Protein AF-A0A3B5B2G6-F1 (afdb_monomer)

Solvent-accessible surface area (backbone atoms only — not comparable to full-atom values): 6382 Å² total; per-residue (Å²): 117,73,70,60,53,58,54,48,55,59,54,58,57,63,56,54,75,73,63,81,77,57,101,47,76,68,47,56,52,50,50,53,49,49,52,54,49,49,58,68,67,55,63,77,79,71,62,97,68,66,47,64,50,79,63,79,90,57,91,83,65,94,79,68,79,90,62,84,50,35,23,12,32,73,83,68,46,63,24,59,20,56,52,56,42,32,54,48,22,63,74,72,71,46,95,58,28,40,72,41,93,33,69,104

Organism: NCBI:txid144197

Foldseek 3Di:
DVVVVVVVVVVVVVCVVVLPPDPDPVSVVVVVVVVVVCVVVPPDCPPPQFAFQDEDPDPPDLDDDPQQFWFAWPVRFIDSDSSRQNVVCVVVVHRIGTRGRHHD

Secondary structure (DSSP, 8-state):
-HHHHHHHHHHHHHGGGGSTT--SHHHHHHHHHHHHHHHHTTS----TT-B-------SS----------EEETTS-EESSHHHHHHHHHHHT----EEESS--

Radius of gyration: 21.6 Å; Cα contacts (8 Å, |Δi|>4): 97; chains: 1; bounding box: 41×29×61 Å

Mean predicted aligned error: 15.55 Å

pLDDT: mean 71.34, std 21.72, range [31.97, 97.75]

InterPro domains:
  IPR002350 Kazal domain [PF00050] (57-104)
  IPR002350 Kazal domain [PS00282] (64-86)
  IPR002350 Kazal domain [PS51465] (49-104)
  IPR002350 Kazal domain [SM00280] (54-104)
  IPR036058 Kazal domain superfamily [SSF100895] (59-104)
  IPR042167 Serine protease inhibitor Kazal-type 2 [PTHR47608] (26-104)

Nearest PDB structures (foldseek):
  7qe9-assembly1_C  TM=8.933E-01  e=1.672E-05  Homo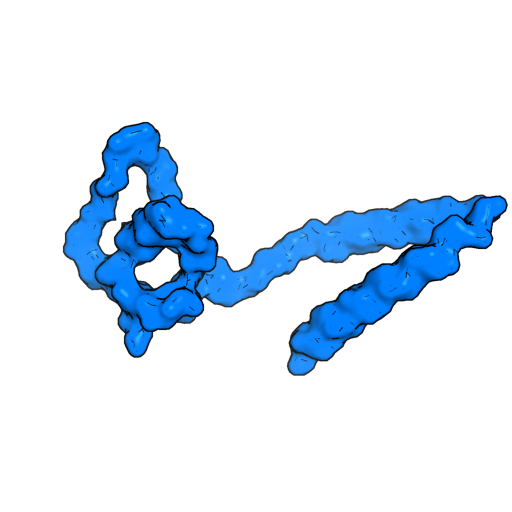 sapiens
  7qe8-assembly1_D  TM=8.912E-01  e=3.281E-05  Homo sapiens
  7qe8-assembly2_C  TM=9.044E-01  e=4.296E-05  Homo sapiens
  1tgs-assembly1_I  TM=8.850E-01  e=1.446E-04  Sus scrofa
  1pce-assembly1_A  TM=8.534E-01  e=1.446E-04  Sus scrofa

Sequence (104 aa):
MKLLVKRAAHLLVADIQSYSSTNNMTGRVIFLGLLLFCVAAGAEERSPHERRPSCLDMADIVACPMNLAPVCGNDGNTYPNECTLCVQSRKIKMDIYIVKEESC

Structure (mmCIF, N/CA/C/O backbone):
data_AF-A0A3B5B2G6-F1
#
_entry.id   AF-A0A3B5B2G6-F1
#
loop_
_atom_site.group_PDB
_atom_site.id
_atom_site.type_symbol
_atom_site.label_atom_id
_atom_site.label_alt_id
_atom_site.label_comp_id
_atom_site.label_asym_id
_atom_site.label_entity_id
_atom_site.label_seq_id
_atom_site.pdbx_PDB_ins_code
_atom_site.Cartn_x
_atom_site.Cartn_y
_atom_site.Cartn_z
_atom_site.occupancy
_atom_site.B_iso_or_equiv
_atom_site.auth_seq_id
_atom_site.auth_comp_id
_atom_site.auth_asym_id
_atom_site.auth_atom_id
_atom_site.pdbx_PDB_model_num
ATOM 1 N N . MET A 1 1 ? -20.864 -4.703 15.949 1.00 36.75 1 MET A N 1
ATOM 2 C CA . MET A 1 1 ? -20.720 -4.644 17.427 1.00 36.75 1 MET A CA 1
ATOM 3 C C . MET A 1 1 ? -19.443 -3.928 17.885 1.00 36.75 1 MET A C 1
ATOM 5 O O . MET A 1 1 ? -19.543 -3.113 18.788 1.00 36.75 1 MET A O 1
ATOM 9 N N . LYS A 1 2 ? -18.275 -4.113 17.243 1.00 31.97 2 LYS A N 1
ATOM 10 C CA . LYS A 1 2 ? -17.009 -3.436 17.623 1.00 31.97 2 LYS A CA 1
ATOM 11 C C . LYS A 1 2 ? -16.992 -1.902 17.425 1.00 31.97 2 LYS A C 1
ATOM 13 O O . LYS A 1 2 ? -16.341 -1.189 18.177 1.00 31.97 2 LYS A O 1
ATOM 18 N N . LEU A 1 3 ? -17.777 -1.376 16.476 1.00 32.94 3 LEU A N 1
ATOM 19 C CA . LEU A 1 3 ? -17.896 0.071 16.216 1.00 32.94 3 LEU A CA 1
ATOM 20 C C . LEU A 1 3 ? -18.635 0.841 17.335 1.00 32.94 3 LEU A C 1
ATOM 22 O O . LEU A 1 3 ? -18.369 2.020 17.555 1.00 32.94 3 LEU A O 1
ATOM 26 N N . LEU A 1 4 ? -19.532 0.170 18.072 1.00 36.03 4 LEU A N 1
ATOM 27 C CA . LEU A 1 4 ? -20.260 0.756 19.208 1.00 36.03 4 LEU A CA 1
ATOM 28 C C . LEU A 1 4 ? -19.348 0.946 20.430 1.00 36.03 4 LEU A C 1
ATOM 30 O O . LEU A 1 4 ? -19.468 1.942 21.134 1.00 36.03 4 LEU A O 1
ATOM 34 N N . VAL A 1 5 ? -18.381 0.044 20.627 1.00 43.53 5 VAL A N 1
ATOM 35 C CA . VAL A 1 5 ? -17.417 0.094 21.741 1.00 43.53 5 VAL A CA 1
ATOM 36 C C . VAL A 1 5 ? -16.414 1.239 21.559 1.00 43.53 5 VAL A C 1
ATOM 38 O O . VAL A 1 5 ? -16.089 1.938 22.514 1.00 43.53 5 VAL A O 1
ATOM 41 N N . LYS A 1 6 ? -15.995 1.508 20.315 1.00 42.91 6 LYS A N 1
ATOM 42 C CA . LYS A 1 6 ? -15.078 2.614 19.983 1.00 42.91 6 LYS A CA 1
ATOM 43 C C . LYS A 1 6 ? -15.715 3.992 20.225 1.00 42.91 6 LYS A C 1
ATOM 45 O O . LYS A 1 6 ? -15.056 4.898 20.726 1.00 42.91 6 LYS A O 1
ATOM 50 N N . ARG A 1 7 ? -17.017 4.132 19.935 1.00 37.62 7 ARG A N 1
ATOM 51 C CA . ARG A 1 7 ? -17.803 5.328 20.294 1.00 37.62 7 ARG A CA 1
ATOM 52 C C . ARG A 1 7 ? -18.016 5.451 21.805 1.00 37.62 7 ARG A C 1
ATOM 54 O O . ARG A 1 7 ? -17.924 6.558 22.319 1.00 37.62 7 ARG A O 1
ATOM 61 N N . ALA A 1 8 ? -18.238 4.341 22.513 1.00 38.22 8 ALA A N 1
ATOM 62 C CA . ALA A 1 8 ? -18.382 4.343 23.970 1.00 38.22 8 ALA A CA 1
ATOM 63 C C . ALA A 1 8 ? -17.096 4.806 24.679 1.00 38.22 8 ALA A C 1
ATOM 65 O O . ALA A 1 8 ? -17.165 5.639 25.573 1.00 38.22 8 ALA A O 1
ATOM 66 N N . ALA A 1 9 ? -15.921 4.360 24.225 1.00 44.34 9 ALA A N 1
ATOM 67 C CA . ALA A 1 9 ? -14.638 4.800 24.776 1.00 44.34 9 ALA A CA 1
ATOM 68 C C . ALA A 1 9 ? -14.384 6.308 24.572 1.00 44.34 9 ALA A C 1
ATOM 70 O O . ALA A 1 9 ? -13.908 6.977 25.482 1.00 44.34 9 ALA A O 1
ATOM 71 N N . HIS A 1 10 ? -14.757 6.866 23.415 1.00 45.03 10 HIS A N 1
ATOM 72 C CA . HIS A 1 10 ? -14.631 8.304 23.151 1.00 45.03 10 HIS A CA 1
ATOM 73 C C . HIS A 1 10 ? -15.606 9.153 23.990 1.00 45.03 10 HIS A C 1
ATOM 75 O O . HIS A 1 10 ? -15.278 10.286 24.337 1.00 45.03 10 HIS A O 1
ATOM 81 N N . LEU A 1 11 ? -16.789 8.623 24.334 1.00 45.72 11 LEU A N 1
ATOM 82 C CA . LEU A 1 11 ? -17.702 9.285 25.274 1.00 45.72 11 LEU A CA 1
ATOM 83 C C . LEU A 1 11 ? -17.172 9.245 26.716 1.00 45.72 11 LEU A C 1
ATOM 85 O O . LEU A 1 11 ? -17.228 10.263 27.390 1.00 45.72 11 LEU A O 1
ATOM 89 N N . LEU A 1 12 ? -16.587 8.128 27.160 1.00 48.53 12 LEU A N 1
ATOM 90 C CA . LEU A 1 12 ? -16.065 7.988 28.529 1.00 48.53 12 LEU A CA 1
ATOM 91 C C . LEU A 1 12 ? -14.830 8.863 28.809 1.00 48.53 12 LEU A C 1
ATOM 93 O O . LEU A 1 12 ? -14.575 9.219 29.956 1.00 48.53 12 LEU A O 1
ATOM 97 N N . VAL A 1 13 ? -14.068 9.240 27.775 1.00 52.62 13 VAL A N 1
ATOM 98 C CA . VAL A 1 13 ? -12.948 10.191 27.908 1.00 52.62 13 VAL A CA 1
ATOM 99 C C . VAL A 1 13 ? -13.446 11.628 28.111 1.00 52.62 13 VAL A C 1
ATOM 101 O O . VAL A 1 13 ? -12.776 12.407 28.785 1.00 52.62 13 VAL A O 1
ATOM 104 N N . ALA A 1 14 ? -14.637 11.979 27.612 1.00 46.34 14 ALA A N 1
ATOM 105 C CA . ALA A 1 14 ? -15.221 13.304 27.834 1.00 46.34 14 ALA A CA 1
ATOM 106 C C . ALA A 1 14 ? -15.630 13.531 29.304 1.00 46.34 14 ALA A C 1
ATOM 108 O O . ALA A 1 14 ? -15.581 14.664 29.782 1.00 46.34 14 ALA A O 1
ATOM 109 N N . ASP A 1 15 ? -15.940 12.462 30.046 1.00 44.75 15 ASP A N 1
ATOM 110 C CA . ASP A 1 15 ? -16.245 12.522 31.482 1.00 44.75 15 ASP A CA 1
ATOM 111 C C . ASP A 1 15 ? -14.995 12.753 32.363 1.00 44.75 15 ASP A C 1
ATOM 113 O O . ASP A 1 15 ? -15.107 13.213 33.504 1.00 44.75 15 ASP A O 1
ATOM 117 N N . ILE A 1 16 ? -13.781 12.510 31.842 1.00 47.09 16 ILE A N 1
ATOM 118 C CA . ILE A 1 16 ? -12.516 12.674 32.589 1.00 47.09 16 ILE A CA 1
ATOM 119 C C . ILE A 1 16 ? -12.234 14.151 32.909 1.00 47.09 16 ILE A C 1
ATOM 121 O O . ILE A 1 16 ? -11.647 14.449 33.953 1.00 47.09 16 ILE A O 1
ATOM 125 N N . GLN A 1 17 ? -12.712 15.096 32.087 1.00 40.75 17 GLN A N 1
ATOM 126 C CA . GLN A 1 17 ? -12.533 16.532 32.344 1.00 40.75 17 GLN A CA 1
ATOM 127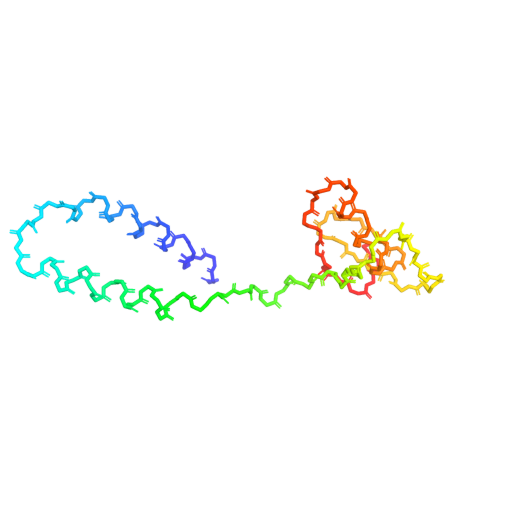 C C . GLN A 1 17 ? -13.239 16.991 33.637 1.00 40.75 17 GLN A C 1
ATOM 129 O O . GLN A 1 17 ? -12.834 17.987 34.235 1.00 40.75 17 GLN A O 1
ATOM 134 N N . SER A 1 18 ? -14.265 16.259 34.092 1.00 44.12 18 SER A N 1
ATOM 135 C CA . SER A 1 18 ? -15.051 16.606 35.282 1.00 44.12 18 SER A CA 1
ATOM 136 C C . SER A 1 18 ? -14.509 15.991 36.582 1.00 44.12 18 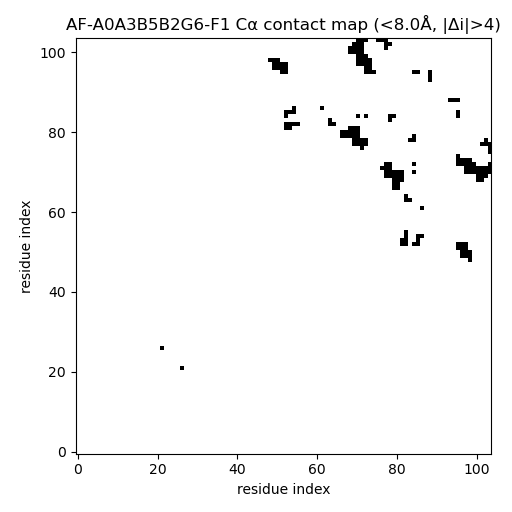SER A C 1
ATOM 138 O O . SER A 1 18 ? -14.928 16.387 37.669 1.00 44.12 18 SER A O 1
ATOM 140 N N . TYR A 1 19 ? -13.555 15.054 36.502 1.00 48.59 19 TYR A N 1
ATOM 141 C CA . TYR A 1 19 ? -12.965 14.375 37.666 1.00 48.59 19 TYR A CA 1
ATOM 142 C C . TYR A 1 19 ? -11.797 15.157 38.310 1.00 48.59 19 TYR A C 1
ATOM 144 O O . TYR A 1 19 ? -11.361 14.854 39.420 1.00 48.59 19 TYR A O 1
ATOM 152 N N . SER A 1 20 ? -11.310 16.213 37.649 1.00 49.06 20 SER A N 1
ATOM 153 C CA . SER A 1 20 ? -10.139 17.020 38.038 1.00 49.06 20 SER A CA 1
ATOM 154 C C . SER A 1 20 ? -10.283 17.838 39.346 1.00 49.06 20 SER A C 1
ATOM 156 O O . SER A 1 20 ? -9.400 18.642 39.653 1.00 49.06 20 SER A O 1
ATOM 158 N N . SER A 1 21 ? -11.357 17.698 40.135 1.00 50.59 21 SER A N 1
ATOM 159 C CA . SER A 1 21 ? -11.657 18.623 41.249 1.00 50.59 21 SER A CA 1
ATOM 160 C C . SER A 1 21 ? -11.968 17.992 42.611 1.00 50.59 21 SER A C 1
ATOM 162 O O . SER A 1 21 ? -12.748 18.553 43.374 1.00 50.59 21 SER A O 1
ATOM 164 N N . THR A 1 22 ? -11.305 16.901 43.009 1.00 49.06 22 THR A N 1
ATOM 165 C CA . THR A 1 22 ? -11.253 16.543 44.444 1.00 49.06 22 THR A CA 1
ATOM 166 C C . THR A 1 22 ? -9.829 16.230 44.907 1.00 49.06 22 THR A C 1
ATOM 168 O O . THR A 1 22 ? -9.326 15.125 44.714 1.00 49.06 22 THR A O 1
ATOM 171 N N . ASN A 1 23 ? -9.189 17.209 45.559 1.00 56.72 23 ASN A N 1
ATOM 172 C CA . ASN A 1 23 ? -7.914 17.073 46.275 1.00 56.72 23 ASN A CA 1
ATOM 173 C C . ASN A 1 23 ? -8.086 16.239 47.558 1.00 56.72 23 ASN A C 1
ATOM 175 O O . ASN A 1 23 ? -8.044 16.770 48.665 1.00 56.72 23 ASN A O 1
ATOM 179 N N . ASN A 1 24 ? -8.296 14.929 47.426 1.00 54.44 24 ASN A N 1
ATOM 180 C CA . ASN A 1 24 ? -8.257 14.012 48.563 1.00 54.44 24 ASN A CA 1
ATOM 181 C C . ASN A 1 24 ? -7.681 12.648 48.149 1.00 54.44 24 ASN A C 1
ATOM 183 O O . ASN A 1 24 ? -7.762 12.259 46.988 1.00 54.44 24 ASN A O 1
ATOM 187 N N . MET A 1 25 ? -7.082 11.935 49.103 1.00 57.50 25 MET A N 1
ATOM 188 C CA . MET A 1 25 ? -6.266 10.718 48.959 1.00 57.50 25 MET A CA 1
ATOM 189 C C . MET A 1 25 ? -6.899 9.635 48.064 1.00 57.50 25 MET A C 1
ATOM 191 O O . MET A 1 25 ? -6.200 8.967 47.303 1.00 57.50 25 MET A O 1
ATOM 195 N N . THR A 1 26 ? -8.229 9.547 48.066 1.00 59.50 26 THR A N 1
ATOM 196 C CA . THR A 1 26 ? -9.046 8.685 47.200 1.00 59.50 26 THR A CA 1
ATOM 197 C C . THR A 1 26 ? -8.865 8.986 45.707 1.00 59.50 26 THR A C 1
ATOM 199 O O . THR A 1 26 ? -8.770 8.065 44.901 1.00 59.50 26 THR A O 1
ATOM 202 N N . GLY A 1 27 ? -8.733 10.262 45.334 1.00 59.94 27 GLY A N 1
ATOM 203 C CA . GLY A 1 27 ? -8.496 10.698 43.956 1.00 59.94 27 GLY A CA 1
ATOM 204 C C . GLY A 1 27 ? -7.127 10.281 43.423 1.00 59.94 27 GLY A C 1
ATOM 205 O O . GLY A 1 27 ? -7.009 9.924 42.254 1.00 59.94 27 GLY A O 1
ATOM 206 N N . ARG A 1 28 ? -6.099 10.220 44.285 1.00 61.91 28 ARG A N 1
ATOM 207 C CA . ARG A 1 28 ? -4.769 9.709 43.902 1.00 61.91 28 ARG A CA 1
ATOM 208 C C . ARG A 1 28 ? -4.798 8.202 43.667 1.00 61.91 28 ARG A C 1
ATOM 210 O O . ARG A 1 28 ? -4.173 7.743 42.724 1.00 61.91 28 ARG A O 1
ATOM 217 N N . VAL A 1 29 ? -5.541 7.443 44.476 1.00 67.38 29 VAL A N 1
ATOM 218 C CA . VAL A 1 29 ? -5.699 5.987 44.294 1.00 67.38 29 VAL A CA 1
ATOM 219 C C . VAL A 1 29 ? -6.462 5.679 43.009 1.00 67.38 29 VAL A C 1
ATOM 221 O O . VAL A 1 29 ? -6.049 4.805 42.255 1.00 67.38 29 VAL A O 1
ATOM 224 N N . ILE A 1 30 ? -7.526 6.432 42.721 1.00 65.81 30 ILE A N 1
ATOM 225 C CA . ILE A 1 30 ? -8.298 6.274 41.485 1.00 65.81 30 ILE A CA 1
ATOM 226 C C . ILE A 1 30 ? -7.455 6.677 40.273 1.00 65.81 30 ILE A C 1
ATOM 228 O O . ILE A 1 30 ? -7.417 5.935 39.302 1.00 65.81 30 ILE A O 1
ATOM 232 N N . PHE A 1 31 ? -6.700 7.777 40.337 1.00 67.94 31 PHE A N 1
ATOM 233 C CA . PHE A 1 31 ? -5.794 8.184 39.260 1.00 67.94 31 PHE A CA 1
ATOM 234 C C . PHE A 1 31 ? -4.681 7.157 39.015 1.00 67.94 31 PHE A C 1
ATOM 236 O O . PHE A 1 31 ? -4.444 6.773 37.875 1.00 67.94 31 PHE A O 1
ATOM 243 N N . LEU A 1 32 ? -4.036 6.653 40.072 1.00 68.81 32 LEU A N 1
ATOM 244 C CA . LEU A 1 32 ? -3.011 5.611 39.959 1.00 68.81 32 LEU A CA 1
ATOM 245 C C . LEU A 1 32 ? -3.599 4.287 39.445 1.00 68.81 32 LEU A C 1
ATOM 247 O O . LEU A 1 32 ? -2.977 3.626 38.619 1.00 68.81 32 LEU A O 1
ATOM 251 N N . GLY A 1 33 ? -4.811 3.927 39.875 1.00 71.25 33 GLY A N 1
ATOM 252 C CA . GLY A 1 33 ? -5.536 2.754 39.390 1.00 71.25 33 GLY A CA 1
ATOM 253 C C . GLY A 1 33 ? -5.944 2.874 37.921 1.00 71.25 33 GLY A C 1
ATOM 254 O O . GLY A 1 33 ? -5.755 1.931 37.160 1.00 71.25 33 GLY A O 1
ATOM 255 N N . LEU A 1 34 ? -6.428 4.045 37.498 1.00 65.00 34 LEU A N 1
ATOM 256 C CA . LEU A 1 34 ? -6.759 4.346 36.104 1.00 65.00 34 LEU A CA 1
ATOM 257 C C . LEU A 1 34 ? -5.511 4.369 35.224 1.00 65.00 34 LEU A C 1
ATOM 259 O O . LEU A 1 34 ? -5.547 3.822 34.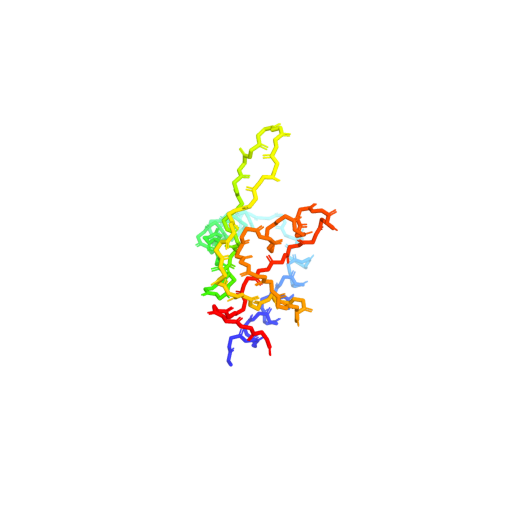133 1.00 65.00 34 LEU A O 1
ATOM 263 N N . LEU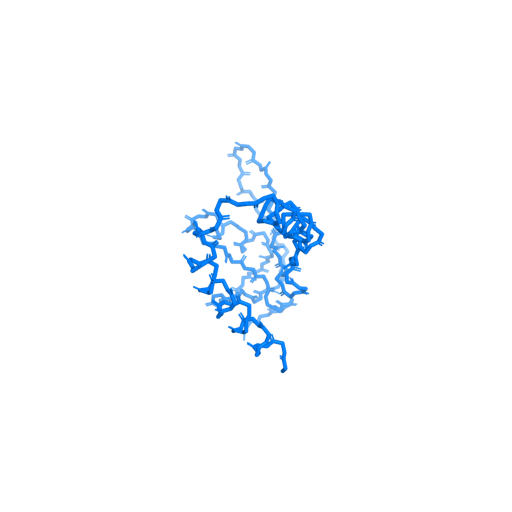 A 1 35 ? -4.391 4.924 35.695 1.00 62.47 35 LEU A N 1
ATOM 264 C CA . LEU A 1 35 ? -3.122 4.877 34.968 1.00 62.47 35 LEU A CA 1
ATOM 265 C C . LEU A 1 35 ? -2.629 3.439 34.775 1.00 62.47 35 LEU A C 1
ATOM 267 O O . LEU A 1 35 ? -2.253 3.072 33.667 1.00 62.47 35 LEU A O 1
ATOM 271 N N . LEU A 1 36 ? -2.681 2.603 35.815 1.00 63.00 36 LEU A N 1
ATOM 272 C CA . LEU A 1 36 ? -2.322 1.184 35.715 1.00 63.00 36 LEU A CA 1
ATOM 273 C C . LEU A 1 36 ? -3.267 0.416 34.780 1.00 63.00 36 LEU A C 1
ATOM 275 O O . LEU A 1 36 ? -2.818 -0.410 33.986 1.00 63.00 36 LEU A O 1
ATOM 279 N N . PHE A 1 37 ? -4.564 0.723 34.825 1.00 60.41 37 PHE A N 1
ATOM 280 C CA . PHE A 1 37 ? -5.559 0.140 33.930 1.00 60.41 37 PHE A CA 1
ATOM 281 C C . PHE A 1 37 ? -5.356 0.583 32.473 1.00 60.41 37 PHE A C 1
ATOM 283 O O . PHE A 1 37 ? -5.422 -0.244 31.568 1.00 60.41 37 PHE A O 1
ATOM 290 N N . CYS A 1 38 ? -5.026 1.856 32.237 1.00 56.00 38 CYS A N 1
ATOM 291 C CA . CYS A 1 38 ? -4.678 2.395 30.922 1.00 56.00 38 CYS A CA 1
ATOM 292 C C . CYS A 1 38 ? -3.387 1.784 30.365 1.00 56.00 38 CYS A C 1
ATOM 294 O O . CYS A 1 38 ? -3.296 1.585 29.161 1.00 56.00 38 CYS A O 1
ATOM 296 N N . VAL A 1 39 ? -2.407 1.451 31.211 1.00 53.47 39 VAL A N 1
ATOM 297 C CA . VAL A 1 39 ? -1.184 0.744 30.788 1.00 53.47 39 VAL A CA 1
ATOM 298 C C . VAL A 1 39 ? -1.491 -0.710 30.408 1.00 53.47 39 VAL A C 1
ATOM 300 O O . VAL A 1 39 ? -0.943 -1.206 29.428 1.00 53.47 39 VAL A O 1
ATOM 303 N N . ALA A 1 40 ? -2.416 -1.376 31.108 1.00 51.78 40 ALA A N 1
ATOM 304 C CA . ALA A 1 40 ? -2.863 -2.728 30.755 1.00 51.78 40 ALA A CA 1
ATOM 305 C C . ALA A 1 40 ? -3.760 -2.758 29.499 1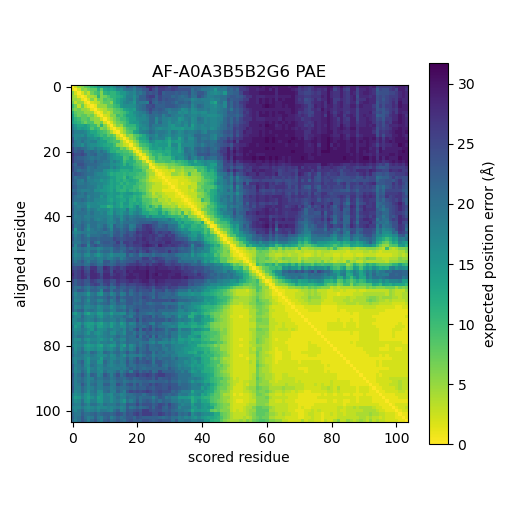.00 51.78 40 ALA A C 1
ATOM 307 O O . ALA A 1 40 ? -3.673 -3.689 28.702 1.00 51.78 40 ALA A O 1
ATOM 308 N N . ALA A 1 41 ? -4.583 -1.726 29.291 1.00 50.91 41 ALA A N 1
ATOM 309 C CA . ALA A 1 41 ? -5.354 -1.512 28.063 1.00 50.91 41 ALA A CA 1
ATOM 310 C C . ALA A 1 41 ? -4.520 -0.891 26.922 1.00 50.91 41 ALA A C 1
ATOM 312 O O . ALA A 1 41 ? -4.987 -0.806 25.790 1.00 50.91 41 ALA A O 1
ATOM 313 N N . GLY A 1 42 ? -3.289 -0.468 27.221 1.00 48.81 42 GLY A N 1
ATOM 314 C CA . GLY A 1 42 ? -2.325 0.142 26.308 1.00 48.81 42 GLY A CA 1
ATOM 315 C C . GLY A 1 42 ? -1.466 -0.862 25.542 1.00 48.81 42 GLY A C 1
ATOM 316 O O . GLY A 1 42 ? -0.482 -0.466 24.919 1.00 48.81 42 GLY A O 1
ATOM 317 N N . ALA A 1 43 ? -1.816 -2.151 25.554 1.00 43.41 43 ALA A N 1
ATOM 318 C CA . ALA A 1 43 ? -1.323 -3.066 24.537 1.00 43.41 43 ALA A CA 1
ATOM 319 C C . ALA A 1 43 ? -2.021 -2.713 23.218 1.00 43.41 43 ALA A C 1
ATOM 321 O O . ALA A 1 43 ? -3.148 -3.126 22.962 1.00 43.41 43 ALA A O 1
ATOM 322 N N . GLU A 1 44 ? -1.342 -1.870 22.443 1.00 45.66 44 GLU A N 1
ATOM 323 C CA . GLU A 1 44 ? -1.595 -1.499 21.054 1.00 45.66 44 GLU A CA 1
ATOM 324 C C . GLU A 1 44 ? -2.396 -2.573 20.297 1.00 45.66 44 GLU A C 1
ATOM 326 O O . GLU A 1 44 ? -1.843 -3.560 19.810 1.00 45.66 44 GLU A O 1
ATOM 331 N N . GLU A 1 45 ? -3.716 -2.385 20.175 1.00 43.31 45 GLU A N 1
ATOM 332 C CA . GLU A 1 45 ? -4.517 -3.129 19.205 1.00 43.31 45 GLU A CA 1
ATOM 333 C C . GLU A 1 45 ? -4.151 -2.566 17.824 1.00 43.31 45 GLU A C 1
ATOM 335 O O . GLU A 1 45 ? -4.869 -1.749 17.245 1.00 43.31 45 GLU A O 1
ATOM 340 N N . ARG A 1 46 ? -2.984 -2.963 17.297 1.00 44.94 46 ARG A N 1
ATOM 341 C CA . ARG A 1 46 ? -2.750 -2.909 15.854 1.00 44.94 46 ARG A CA 1
ATOM 342 C C . ARG A 1 46 ? -3.874 -3.728 15.236 1.00 44.94 46 ARG A C 1
ATOM 344 O O . ARG A 1 46 ? -3.926 -4.946 15.393 1.00 44.94 46 ARG A O 1
ATOM 351 N N . SER A 1 47 ? -4.814 -3.015 14.625 1.00 48.16 47 SER A N 1
ATOM 352 C CA . SER A 1 47 ? -5.979 -3.562 13.943 1.00 48.16 47 SER A CA 1
ATOM 353 C C . SER A 1 47 ? -5.573 -4.799 13.124 1.00 48.16 47 SER A C 1
ATOM 355 O O . SER A 1 47 ? -4.672 -4.682 12.291 1.00 48.16 47 SER A O 1
ATOM 357 N N . PRO A 1 48 ? -6.211 -5.975 13.297 1.00 57.81 48 PRO A N 1
ATOM 358 C CA . PRO A 1 48 ? -5.803 -7.224 12.635 1.00 57.81 48 PRO A CA 1
ATOM 359 C C . PRO A 1 48 ? -5.970 -7.252 11.105 1.00 57.81 48 PRO A C 1
ATOM 361 O O . PRO A 1 48 ? -5.861 -8.316 10.504 1.00 57.81 48 PRO A O 1
ATOM 364 N N . HIS A 1 49 ? -6.291 -6.121 10.473 1.00 54.53 49 HIS A N 1
ATOM 365 C CA . HIS A 1 49 ? -6.637 -6.039 9.054 1.00 54.53 49 HIS A CA 1
ATOM 366 C C . HIS A 1 49 ? -5.826 -5.013 8.250 1.00 54.53 49 HIS A C 1
ATOM 368 O O . HIS A 1 49 ? -6.037 -4.895 7.048 1.00 54.53 49 HIS A O 1
ATOM 374 N N . GLU A 1 50 ? -4.889 -4.297 8.874 1.00 62.38 50 GLU A N 1
ATOM 375 C CA . GLU A 1 50 ? -3.985 -3.376 8.175 1.00 62.38 50 GLU A CA 1
ATOM 376 C C . GLU A 1 50 ? -2.671 -4.103 7.874 1.00 62.38 50 GLU A C 1
ATOM 378 O O . GLU A 1 50 ? -1.705 -4.036 8.639 1.00 62.38 50 GLU A O 1
ATOM 383 N N . ARG A 1 51 ? -2.625 -4.847 6.759 1.00 88.81 51 ARG A N 1
ATOM 384 C CA . ARG A 1 51 ? -1.368 -5.443 6.293 1.00 88.81 51 ARG A CA 1
ATOM 385 C C . ARG A 1 51 ? -0.507 -4.334 5.686 1.00 88.81 51 ARG A C 1
ATOM 387 O O . ARG A 1 51 ? -0.690 -3.943 4.535 1.00 88.81 51 ARG A O 1
ATOM 394 N N . ARG A 1 52 ? 0.402 -3.780 6.489 1.00 88.25 52 ARG A N 1
ATOM 395 C CA . ARG A 1 52 ? 1.363 -2.771 6.025 1.00 88.25 52 ARG A CA 1
ATOM 396 C C . ARG A 1 52 ? 2.338 -3.382 5.016 1.00 88.25 52 ARG A C 1
ATOM 398 O O . ARG A 1 52 ? 2.779 -4.509 5.242 1.00 88.25 52 ARG A O 1
ATOM 405 N N . PRO A 1 53 ? 2.696 -2.654 3.946 1.00 88.50 53 PRO A N 1
ATOM 406 C CA . PRO A 1 53 ? 3.695 -3.129 3.008 1.00 88.50 53 PRO A CA 1
ATOM 407 C C . PRO A 1 53 ? 5.075 -3.189 3.669 1.00 88.50 53 PRO A C 1
ATOM 409 O O . PRO A 1 53 ? 5.478 -2.291 4.414 1.00 88.50 53 PRO A O 1
ATOM 412 N N . SER A 1 54 ? 5.823 -4.237 3.353 1.00 86.69 54 SER A N 1
ATOM 413 C CA . SER A 1 54 ? 7.205 -4.427 3.775 1.00 86.69 54 SER A CA 1
ATOM 414 C C . SER A 1 54 ? 8.111 -3.510 2.963 1.00 86.69 54 SER A C 1
ATOM 416 O O . SER A 1 54 ? 8.573 -3.839 1.870 1.00 86.69 54 SER A O 1
ATOM 418 N N . CYS A 1 55 ? 8.347 -2.318 3.496 1.00 84.88 55 CYS A N 1
ATOM 419 C CA . CYS A 1 55 ? 9.269 -1.367 2.909 1.00 84.88 55 CYS A CA 1
ATOM 420 C C . CYS A 1 55 ? 10.716 -1.760 3.202 1.00 84.88 55 CYS A C 1
ATOM 422 O O . CYS A 1 55 ? 11.129 -1.782 4.358 1.00 84.88 55 CYS A O 1
ATOM 424 N N . LEU A 1 56 ? 11.501 -2.030 2.158 1.00 76.69 56 LEU A N 1
ATOM 425 C CA . LEU A 1 56 ? 12.948 -2.165 2.298 1.00 76.69 56 LEU A CA 1
ATOM 426 C C . LEU A 1 56 ? 13.534 -0.790 2.645 1.00 76.69 56 LEU A C 1
ATOM 428 O O . LEU A 1 56 ? 13.408 0.162 1.871 1.00 76.69 56 LEU A O 1
ATOM 432 N N . ASP A 1 57 ? 14.187 -0.690 3.800 1.00 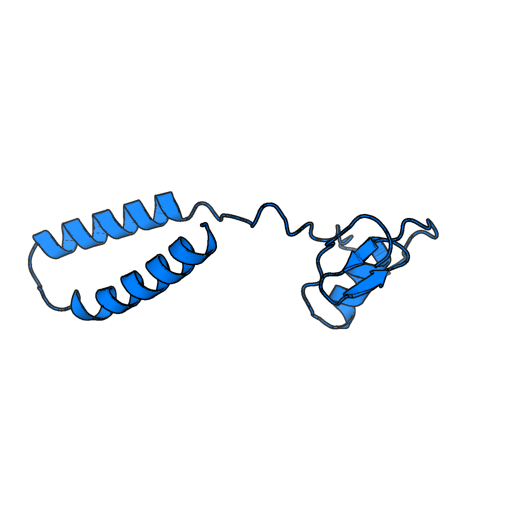71.62 57 ASP A N 1
ATOM 433 C CA . ASP A 1 57 ? 14.959 0.488 4.191 1.00 71.62 57 ASP A CA 1
ATOM 434 C C . ASP A 1 57 ? 16.284 0.503 3.424 1.00 71.62 57 ASP A C 1
ATOM 436 O O . ASP A 1 57 ? 17.338 0.118 3.923 1.00 71.62 57 ASP A O 1
ATOM 440 N N . MET A 1 58 ? 16.214 0.892 2.152 1.00 58.72 58 MET A N 1
ATOM 441 C CA . MET A 1 58 ? 17.385 1.018 1.289 1.00 58.72 58 MET A CA 1
ATOM 442 C C . MET A 1 58 ? 17.905 2.448 1.351 1.00 58.72 58 MET A 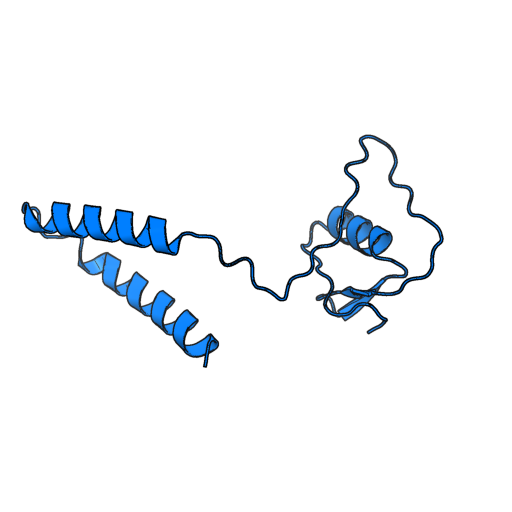C 1
ATOM 444 O O . MET A 1 58 ? 17.185 3.395 1.036 1.00 58.72 58 MET A O 1
ATOM 448 N N . ALA A 1 59 ? 19.159 2.582 1.778 1.00 60.44 59 ALA A N 1
ATOM 449 C CA . ALA A 1 59 ? 19.785 3.856 2.097 1.00 60.44 59 ALA A CA 1
ATOM 450 C C . ALA A 1 59 ? 20.072 4.760 0.886 1.00 60.44 59 ALA A C 1
ATOM 452 O O . ALA A 1 59 ? 20.267 5.939 1.121 1.00 60.44 59 ALA A O 1
ATOM 453 N N . ASP A 1 60 ? 20.035 4.289 -0.370 1.00 62.03 60 ASP A N 1
ATOM 454 C CA . ASP A 1 60 ? 20.362 5.168 -1.516 1.00 62.03 60 ASP A CA 1
ATOM 455 C C . ASP A 1 60 ? 19.681 4.834 -2.862 1.00 62.03 60 ASP A C 1
ATOM 457 O O . ASP A 1 60 ? 19.573 5.711 -3.719 1.00 62.03 60 ASP A O 1
ATOM 461 N N . ILE A 1 61 ? 19.172 3.612 -3.095 1.00 62.00 61 ILE A N 1
ATOM 462 C CA . ILE A 1 61 ? 18.493 3.255 -4.359 1.00 62.00 61 ILE A CA 1
ATOM 463 C C . ILE A 1 61 ? 17.245 2.423 -4.075 1.00 62.00 61 ILE A C 1
ATOM 465 O O . ILE A 1 61 ? 17.310 1.350 -3.478 1.00 62.00 61 ILE A O 1
ATOM 469 N N . VAL A 1 62 ? 16.101 2.902 -4.562 1.00 75.19 62 VAL A N 1
ATOM 470 C CA . VAL A 1 62 ? 14.831 2.177 -4.517 1.00 75.19 62 VAL A CA 1
ATOM 471 C C . VAL A 1 62 ? 14.650 1.435 -5.838 1.00 75.19 62 VAL A C 1
ATOM 473 O O . VAL A 1 62 ? 14.205 2.009 -6.831 1.00 75.19 62 VAL A O 1
ATOM 476 N N . ALA A 1 63 ? 15.013 0.155 -5.853 1.00 83.50 63 ALA A N 1
ATOM 477 C CA . ALA A 1 63 ? 14.750 -0.746 -6.968 1.00 83.50 63 ALA A CA 1
ATOM 478 C C . ALA A 1 63 ? 13.721 -1.796 -6.538 1.00 83.50 63 ALA A C 1
ATOM 480 O O . ALA A 1 63 ? 13.933 -2.504 -5.554 1.00 83.50 63 ALA A O 1
ATOM 481 N N . CYS A 1 64 ? 12.614 -1.902 -7.276 1.00 88.81 64 CYS A N 1
ATOM 482 C CA . CYS A 1 64 ? 11.637 -2.964 -7.066 1.00 88.81 64 CYS A CA 1
ATOM 483 C C . CYS A 1 64 ? 11.902 -4.144 -8.009 1.00 88.81 64 CYS A C 1
ATOM 485 O O . CYS A 1 64 ? 12.233 -3.924 -9.178 1.00 88.81 64 CYS A O 1
ATOM 487 N N . PRO A 1 65 ? 11.728 -5.391 -7.537 1.00 89.69 65 PRO A N 1
ATOM 488 C CA . PRO A 1 65 ? 11.731 -6.552 -8.415 1.00 89.69 65 PRO A CA 1
ATOM 489 C C . PRO A 1 65 ? 10.627 -6.442 -9.477 1.00 89.69 65 PRO A C 1
ATOM 491 O O . PRO A 1 65 ? 9.582 -5.825 -9.260 1.00 89.69 65 PRO A O 1
ATOM 494 N N . MET A 1 66 ? 10.854 -7.073 -10.630 1.00 91.25 66 MET A N 1
ATOM 495 C CA . MET A 1 66 ? 9.897 -7.124 -11.746 1.00 91.25 66 MET A CA 1
ATOM 496 C C . MET A 1 66 ? 8.865 -8.256 -11.603 1.00 91.25 66 MET A C 1
ATOM 498 O O . MET A 1 66 ? 8.261 -8.675 -12.588 1.00 91.25 66 MET A O 1
ATOM 502 N N . ASN A 1 67 ? 8.662 -8.788 -10.395 1.00 94.25 67 ASN A N 1
ATOM 503 C CA . ASN A 1 67 ? 7.613 -9.772 -10.163 1.00 94.25 67 ASN A CA 1
ATOM 504 C C . ASN A 1 67 ? 6.240 -9.094 -10.236 1.00 94.25 67 ASN A C 1
ATOM 506 O O . ASN A 1 67 ? 6.023 -8.034 -9.645 1.00 94.25 67 ASN A O 1
ATOM 510 N N . LEU A 1 68 ? 5.312 -9.735 -10.941 1.00 94.06 68 LEU A N 1
ATOM 511 C CA . LEU A 1 68 ? 3.925 -9.303 -11.009 1.00 94.06 68 LEU A CA 1
ATOM 512 C C . LEU A 1 68 ? 3.125 -10.076 -9.957 1.00 94.06 68 LEU A C 1
ATOM 514 O O . LEU A 1 68 ? 2.841 -11.258 -10.130 1.00 94.06 68 LEU A O 1
ATOM 518 N N . ALA A 1 69 ? 2.813 -9.404 -8.856 1.00 96.31 69 ALA A N 1
ATOM 519 C CA . ALA A 1 69 ? 2.048 -9.935 -7.734 1.00 96.31 69 ALA A CA 1
ATOM 520 C C . ALA A 1 69 ? 1.119 -8.815 -7.243 1.00 96.31 69 ALA A C 1
ATOM 522 O O . ALA A 1 69 ? 1.466 -8.119 -6.286 1.00 96.31 69 ALA A O 1
ATOM 523 N N . PRO A 1 70 ? 0.012 -8.554 -7.963 1.00 97.50 70 PRO A N 1
ATOM 524 C CA . PRO A 1 70 ? -0.771 -7.346 -7.767 1.00 97.50 70 PRO A CA 1
ATOM 525 C C . PRO A 1 70 ? -1.380 -7.290 -6.367 1.00 97.50 70 PRO A C 1
ATOM 527 O O . PRO A 1 70 ? -1.793 -8.312 -5.828 1.00 97.50 70 PRO A O 1
ATOM 530 N N . VAL A 1 71 ? -1.456 -6.088 -5.801 1.00 97.00 71 VAL A N 1
ATOM 531 C CA . VAL A 1 71 ? -2.084 -5.834 -4.497 1.00 97.00 71 VAL A CA 1
ATOM 532 C C . VAL A 1 71 ? -3.013 -4.627 -4.570 1.00 97.00 71 VAL A C 1
ATOM 534 O O . VAL A 1 71 ? -2.722 -3.653 -5.266 1.00 97.00 71 VAL A O 1
ATOM 537 N N . CYS A 1 72 ? -4.112 -4.678 -3.822 1.00 97.56 72 CYS A N 1
ATOM 538 C CA . CYS A 1 72 ? -5.085 -3.601 -3.717 1.00 97.56 72 CYS A CA 1
ATOM 539 C C . CYS A 1 72 ? -4.780 -2.760 -2.476 1.00 97.56 72 CYS A C 1
ATOM 541 O O . CYS A 1 72 ? -4.769 -3.290 -1.360 1.00 97.56 72 CYS A O 1
ATOM 543 N N . GLY A 1 73 ? -4.517 -1.466 -2.660 1.00 96.19 73 GLY A N 1
ATOM 544 C CA . GLY A 1 73 ? -4.312 -0.516 -1.568 1.00 96.19 73 GLY A CA 1
ATOM 545 C C . GLY A 1 73 ? -5.627 -0.009 -0.968 1.00 96.19 73 GLY A C 1
ATOM 546 O O . GLY A 1 73 ? -6.686 -0.055 -1.592 1.00 96.19 73 GLY A O 1
ATOM 547 N N . ASN A 1 74 ? -5.570 0.527 0.251 1.00 95.94 74 ASN A N 1
ATOM 548 C CA . ASN A 1 74 ? -6.704 1.208 0.898 1.00 95.94 74 ASN A CA 1
ATOM 549 C C . ASN A 1 74 ? -7.104 2.528 0.221 1.00 95.94 74 ASN A C 1
ATOM 551 O O . ASN A 1 74 ? -8.153 3.087 0.533 1.00 95.94 74 ASN A O 1
ATOM 555 N N . ASP A 1 75 ? -6.276 3.020 -0.694 1.00 95.69 75 ASP A N 1
ATOM 556 C CA . ASP A 1 75 ? -6.557 4.137 -1.590 1.00 95.69 75 ASP A CA 1
ATOM 557 C C . ASP A 1 75 ? -7.368 3.718 -2.832 1.00 95.69 75 ASP A C 1
ATOM 559 O O . ASP A 1 75 ? -7.702 4.568 -3.656 1.00 95.69 75 ASP A O 1
ATOM 563 N N . GLY A 1 76 ? -7.699 2.427 -2.963 1.00 96.25 76 GLY A N 1
ATOM 564 C CA . GLY A 1 76 ? -8.465 1.873 -4.080 1.00 96.25 76 GLY A CA 1
ATOM 565 C C . GLY A 1 76 ? -7.646 1.660 -5.354 1.00 96.25 76 GLY A C 1
ATOM 566 O O . GLY A 1 76 ? -8.226 1.361 -6.395 1.00 96.25 76 GLY A O 1
ATOM 567 N N . ASN A 1 77 ? -6.319 1.808 -5.291 1.00 97.69 77 ASN A N 1
ATOM 568 C CA . ASN A 1 77 ? -5.436 1.602 -6.433 1.00 97.69 77 ASN A CA 1
ATOM 569 C C . ASN A 1 77 ? -4.811 0.201 -6.413 1.00 97.69 77 ASN A C 1
ATOM 571 O O . ASN A 1 77 ? -4.408 -0.311 -5.365 1.00 97.69 77 ASN A O 1
ATOM 575 N N . THR A 1 78 ? -4.673 -0.392 -7.601 1.00 97.75 78 THR A N 1
ATOM 576 C CA . THR A 1 78 ? -3.927 -1.638 -7.805 1.00 97.75 78 THR A CA 1
ATOM 577 C C . THR A 1 78 ? -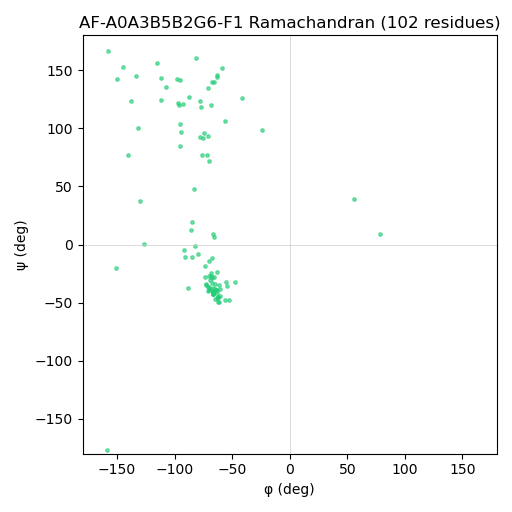2.455 -1.336 -8.052 1.00 97.75 78 THR A C 1
ATOM 579 O O . THR A 1 78 ? -2.104 -0.585 -8.964 1.00 97.75 78 THR A O 1
ATOM 582 N N . TYR A 1 79 ? -1.584 -1.978 -7.282 1.00 96.44 79 TYR A N 1
ATOM 583 C CA . TYR A 1 79 ? -0.135 -1.867 -7.405 1.00 96.44 79 TYR A CA 1
ATOM 584 C C . TYR A 1 79 ? 0.448 -3.155 -7.999 1.00 96.44 79 TYR A C 1
ATOM 586 O O . TYR A 1 79 ? 0.060 -4.231 -7.549 1.00 96.44 79 TYR A O 1
ATOM 594 N N . PRO A 1 80 ? 1.385 -3.089 -8.971 1.00 96.31 80 PRO A N 1
ATOM 595 C CA . PRO A 1 80 ? 1.968 -4.276 -9.614 1.00 96.31 80 PRO A CA 1
ATOM 596 C C . PRO A 1 80 ? 2.601 -5.284 -8.649 1.00 96.31 80 PRO A C 1
ATOM 598 O O . PRO A 1 80 ? 2.606 -6.485 -8.921 1.00 96.31 80 PRO A O 1
ATOM 601 N N . ASN A 1 81 ? 3.156 -4.782 -7.545 1.00 94.75 81 ASN A N 1
ATOM 602 C CA . ASN A 1 81 ? 3.624 -5.568 -6.412 1.00 94.75 81 ASN A CA 1
ATOM 603 C C . ASN A 1 81 ? 3.685 -4.728 -5.127 1.00 94.75 81 ASN A C 1
ATOM 605 O O . ASN A 1 81 ? 3.650 -3.495 -5.160 1.00 94.75 81 ASN A O 1
ATOM 609 N N . GLU A 1 82 ? 3.830 -5.398 -3.986 1.00 94.38 82 GLU A N 1
ATOM 610 C CA . GLU A 1 82 ? 3.954 -4.769 -2.664 1.00 94.38 82 GLU A CA 1
ATOM 611 C C . GLU A 1 82 ? 5.094 -3.736 -2.585 1.00 94.38 82 GLU A C 1
ATOM 613 O O . GLU A 1 82 ? 4.927 -2.685 -1.963 1.00 94.38 82 GLU A O 1
ATOM 618 N N . CYS A 1 83 ? 6.221 -3.972 -3.272 1.00 93.81 83 CYS A N 1
ATOM 619 C CA . CYS A 1 83 ? 7.319 -3.004 -3.322 1.00 93.81 83 CYS A CA 1
ATOM 620 C C . CYS A 1 83 ? 6.859 -1.687 -3.957 1.00 93.81 83 CYS A C 1
ATOM 622 O O . CYS A 1 83 ? 7.040 -0.627 -3.364 1.00 93.81 83 CYS A O 1
ATOM 624 N N . THR A 1 84 ? 6.198 -1.732 -5.117 1.00 94.25 84 THR A N 1
ATOM 625 C CA . THR A 1 84 ? 5.698 -0.516 -5.782 1.00 94.25 84 THR A CA 1
ATOM 626 C C . THR A 1 84 ? 4.681 0.253 -4.935 1.00 94.25 84 THR A C 1
ATOM 628 O O . THR A 1 84 ? 4.720 1.485 -4.929 1.00 94.25 84 THR A O 1
ATOM 631 N N . LEU A 1 85 ? 3.838 -0.447 -4.163 1.00 95.31 85 LEU A N 1
ATOM 632 C CA . LEU A 1 85 ? 2.930 0.172 -3.192 1.00 95.31 85 LEU A CA 1
ATOM 633 C C . LEU A 1 85 ? 3.715 0.915 -2.108 1.00 95.31 85 LEU A C 1
ATOM 635 O O . LEU A 1 85 ? 3.460 2.096 -1.869 1.00 95.31 85 LEU A O 1
ATOM 639 N N . CYS A 1 86 ? 4.714 0.268 -1.502 1.00 93.00 86 CYS A N 1
ATOM 640 C CA . CYS A 1 86 ? 5.578 0.907 -0.509 1.00 93.00 86 CYS A CA 1
ATOM 641 C C . CYS A 1 86 ? 6.257 2.175 -1.061 1.00 93.00 86 CYS A C 1
ATOM 643 O O . CYS A 1 86 ? 6.256 3.225 -0.412 1.00 93.00 86 CYS A O 1
ATOM 645 N N . VAL A 1 87 ? 6.837 2.097 -2.263 1.00 92.31 87 VAL A N 1
ATOM 646 C CA . VAL A 1 87 ? 7.526 3.237 -2.885 1.00 92.31 87 VAL A CA 1
ATOM 647 C C . VAL A 1 87 ? 6.568 4.398 -3.093 1.00 92.31 87 VAL A C 1
ATOM 649 O O . VAL A 1 87 ? 6.911 5.537 -2.775 1.00 92.31 87 VAL A O 1
ATOM 652 N N . GLN A 1 88 ? 5.360 4.118 -3.581 1.00 94.00 88 GLN A N 1
ATOM 653 C CA . GLN A 1 88 ? 4.347 5.144 -3.775 1.00 94.00 88 GLN A CA 1
ATOM 654 C C . GLN A 1 88 ? 3.902 5.752 -2.442 1.00 94.00 88 GLN A C 1
ATOM 656 O O . GLN A 1 88 ? 3.889 6.976 -2.318 1.00 94.00 88 GLN A O 1
ATOM 661 N N . SER A 1 89 ? 3.621 4.922 -1.435 1.00 93.00 89 SER A N 1
ATOM 662 C CA . SER A 1 89 ? 3.283 5.347 -0.071 1.00 93.00 89 SER A CA 1
ATOM 663 C C . SER A 1 89 ? 4.340 6.299 0.503 1.00 93.00 89 SER A C 1
ATOM 665 O O . SER A 1 89 ? 4.004 7.396 0.957 1.00 93.00 89 SER A O 1
ATOM 667 N N . ARG A 1 90 ? 5.632 5.956 0.379 1.00 91.06 90 ARG A N 1
ATOM 668 C CA . ARG A 1 90 ? 6.751 6.810 0.815 1.00 91.06 90 ARG A CA 1
ATOM 669 C C . ARG A 1 90 ? 6.866 8.088 -0.024 1.00 91.06 90 ARG A C 1
ATOM 671 O O . ARG A 1 90 ? 7.094 9.161 0.533 1.00 91.06 90 ARG A O 1
ATOM 678 N N . LYS A 1 91 ? 6.680 7.996 -1.346 1.00 91.75 91 LYS A N 1
ATOM 679 C CA . LYS A 1 91 ? 6.757 9.128 -2.286 1.00 91.75 91 LYS A CA 1
ATOM 680 C C . LYS A 1 91 ? 5.701 10.191 -1.990 1.00 91.75 91 LYS A C 1
ATOM 682 O O . LYS A 1 91 ? 6.026 11.375 -1.983 1.00 91.75 91 LYS A O 1
ATOM 687 N N . ILE A 1 92 ? 4.458 9.776 -1.747 1.00 94.44 92 ILE A N 1
ATOM 688 C CA . ILE A 1 92 ? 3.342 10.695 -1.473 1.00 94.44 92 ILE A CA 1
ATOM 689 C C . ILE A 1 92 ? 3.150 10.975 0.023 1.00 94.44 92 ILE A C 1
ATOM 691 O O . ILE A 1 92 ? 2.321 11.806 0.381 1.00 94.44 92 ILE A O 1
ATOM 695 N N . LYS A 1 93 ? 3.925 10.309 0.891 1.00 93.19 93 LYS A N 1
ATOM 696 C CA . LYS A 1 93 ? 3.843 10.399 2.358 1.00 93.19 93 LYS A CA 1
ATOM 697 C C . LYS A 1 93 ? 2.442 10.082 2.908 1.00 93.19 93 LYS A C 1
ATOM 699 O O . LYS A 1 93 ? 1.990 10.725 3.852 1.00 93.19 93 LYS A O 1
ATOM 704 N N . MET A 1 94 ? 1.766 9.090 2.330 1.00 92.12 94 MET A N 1
ATOM 705 C CA . MET A 1 94 ? 0.499 8.545 2.842 1.00 92.12 94 MET A CA 1
ATOM 706 C C . MET A 1 94 ? 0.714 7.125 3.351 1.00 92.12 94 MET A C 1
ATOM 708 O O . MET A 1 94 ? 1.460 6.367 2.737 1.00 92.12 94 MET A O 1
ATOM 712 N N . ASP A 1 95 ? 0.039 6.757 4.440 1.00 92.44 95 ASP A N 1
ATOM 713 C CA . ASP A 1 95 ? 0.024 5.381 4.952 1.00 92.44 95 ASP A CA 1
ATOM 714 C C . ASP A 1 95 ? -0.932 4.543 4.088 1.00 92.44 95 ASP A C 1
ATOM 716 O O . ASP A 1 95 ? -2.150 4.554 4.294 1.00 92.44 95 ASP A O 1
ATOM 720 N N . ILE A 1 96 ? -0.374 3.898 3.056 1.00 94.94 96 ILE A N 1
ATOM 721 C CA . ILE A 1 96 ? -1.117 2.985 2.186 1.00 94.94 96 ILE A CA 1
ATOM 722 C C . ILE A 1 96 ? -0.873 1.567 2.694 1.00 94.94 96 ILE A C 1
ATOM 724 O O . ILE A 1 96 ? 0.273 1.118 2.745 1.00 94.94 96 ILE A O 1
ATOM 728 N N . TYR A 1 97 ? -1.939 0.855 3.048 1.00 94.06 97 TYR A N 1
ATOM 729 C CA . TYR A 1 97 ? -1.881 -0.546 3.466 1.00 94.06 97 TYR A CA 1
ATOM 730 C C . TYR A 1 97 ? -2.622 -1.447 2.480 1.00 94.06 97 TYR A C 1
ATOM 732 O O . TYR A 1 97 ? -3.513 -1.006 1.752 1.00 94.06 97 TYR A O 1
ATOM 740 N N . ILE A 1 98 ? -2.240 -2.722 2.454 1.00 95.31 98 ILE A N 1
ATOM 741 C CA . ILE A 1 98 ? -2.819 -3.724 1.563 1.00 95.31 98 ILE A CA 1
ATOM 742 C C . ILE A 1 98 ? -4.177 -4.162 2.118 1.00 95.31 98 ILE A C 1
ATOM 744 O O . ILE A 1 98 ? -4.275 -4.649 3.245 1.00 95.31 98 ILE A O 1
ATOM 748 N N . VAL A 1 99 ? -5.217 -4.011 1.299 1.00 95.50 99 VAL A N 1
ATOM 749 C CA . VAL A 1 99 ? -6.579 -4.502 1.552 1.00 95.50 99 VAL A CA 1
ATOM 750 C C . VAL A 1 99 ? -6.738 -5.937 1.047 1.00 95.50 99 VAL A C 1
ATOM 752 O O . VAL A 1 99 ? -7.404 -6.743 1.697 1.00 95.50 99 VAL A O 1
ATOM 755 N N . LYS A 1 100 ? -6.123 -6.272 -0.097 1.00 94.62 100 LYS A N 1
ATOM 756 C CA . LYS A 1 100 ? -6.220 -7.596 -0.735 1.00 94.62 100 LYS A CA 1
ATOM 757 C C . LYS A 1 100 ? -4.952 -7.944 -1.529 1.00 94.62 100 LYS A C 1
ATOM 759 O O . LYS A 1 100 ? -4.386 -7.066 -2.175 1.00 94.62 100 LYS A O 1
ATOM 764 N N . GLU A 1 101 ? -4.532 -9.213 -1.510 1.00 94.69 101 GLU A N 1
ATOM 765 C CA . GLU A 1 101 ? -3.384 -9.738 -2.287 1.00 94.69 101 GLU A CA 1
ATOM 766 C C . GLU A 1 101 ? -3.767 -10.095 -3.741 1.00 94.69 101 GLU A C 1
ATOM 768 O O . GLU A 1 101 ? -3.490 -11.181 -4.241 1.00 94.69 101 GLU A O 1
ATOM 773 N N . GLU A 1 102 ? -4.470 -9.176 -4.398 1.00 94.44 102 GLU A N 1
ATOM 774 C CA . GLU A 1 102 ? -4.798 -9.184 -5.828 1.00 94.44 102 GLU A CA 1
ATOM 775 C C . GLU A 1 102 ? -5.136 -7.747 -6.263 1.00 94.44 102 GLU A C 1
ATOM 777 O O . GLU A 1 102 ? -5.059 -6.816 -5.460 1.00 94.44 102 GLU A O 1
ATOM 782 N N . SER A 1 103 ? -5.526 -7.545 -7.519 1.00 96.12 103 SER A N 1
ATOM 783 C CA . SER A 1 103 ? -6.029 -6.250 -7.977 1.00 96.12 103 SER A CA 1
ATOM 784 C C . SER A 1 103 ? -7.321 -5.838 -7.260 1.00 96.12 103 SER A C 1
ATOM 786 O O . SER A 1 103 ? -8.161 -6.684 -6.954 1.00 96.12 103 SER A O 1
ATOM 788 N N . CYS A 1 104 ? -7.492 -4.532 -7.039 1.00 93.56 104 CYS A N 1
ATOM 789 C CA . CYS A 1 104 ? -8.820 -3.933 -6.992 1.00 93.56 104 CYS A CA 1
ATOM 790 C C . CYS A 1 104 ? -9.482 -4.114 -8.383 1.00 93.56 104 CYS A C 1
ATOM 792 O O . CYS A 1 104 ? -10.715 -4.265 -8.419 1.00 93.56 104 CYS A O 1
#